Protein AF-A0A2N8TBV1-F1 (afdb_monomer_lite)

Radius of gyration: 19.54 Å; chains: 1; bounding box: 56×40×43 Å

pLDDT: mean 74.12, std 18.92, range [35.22, 97.69]

Secondary structure (DSSP, 8-state):
-------TTS--HHHHHHHHHHHHHHH-TT-HHHHHHHHHHHHHHHHS-TTHHHHHHHHHHHHHHHSS--TTSPPSEEEEEE-TTS--EEEEEE-TTS-HHHHHHTTHHHHHHTT--HHHHHHHHHHHHTT--EE-TTS-EEEEEEPPP---

Organism: NCBI:txid2070367

Sequence (152 aa):
MNFAENDPTTPDRADRVRLAWELYRGAYPNSAISDMIADLMHLADVDEHTGGGAHAARRAVVDYMDEGPDWSKAPVYVAQMRRKGGEWITVGEGDDTVELRDVANLLWPQLQRHGFRTGEIALHIDDIVRGDVLTAENGTEFRAFAVAARRG

Foldseek 3Di:
DDDDDDDVPDPPPVVVVVVVVVVVCVVDVPDPVVVVLVVVLVVLCVPVHHCRSVVVVVVVVVVCVVVPDPPVADFFKWKWKDAAPDDTDTQDTHHPVDDLLVRLCSCVVVCVVLPHDPVCVSVVSVCQSVVDFDAGPNGMTIHMDGDPDPPD

Structure (mmCIF, N/CA/C/O backbone):
data_AF-A0A2N8TBV1-F1
#
_entry.id   AF-A0A2N8TBV1-F1
#
loop_
_atom_site.group_PDB
_atom_site.id
_atom_site.type_symbol
_atom_site.label_atom_id
_atom_site.label_alt_id
_atom_site.label_comp_id
_atom_site.label_asym_id
_atom_site.label_entity_id
_atom_site.label_seq_id
_atom_site.pdbx_PDB_ins_code
_atom_site.Cartn_x
_atom_site.Cartn_y
_atom_site.Cartn_z
_atom_site.occupancy
_atom_site.B_iso_or_equiv
_atom_site.auth_seq_id
_atom_site.auth_comp_id
_atom_site.auth_asym_id
_atom_site.auth_atom_id
_atom_site.pdbx_PDB_model_num
ATOM 1 N N . MET A 1 1 ? -29.471 -4.670 -25.612 1.00 36.94 1 MET A N 1
ATOM 2 C CA . MET A 1 1 ? -28.364 -5.092 -24.733 1.00 36.94 1 MET A CA 1
ATOM 3 C C . MET A 1 1 ? -27.093 -4.481 -25.300 1.00 36.94 1 MET A C 1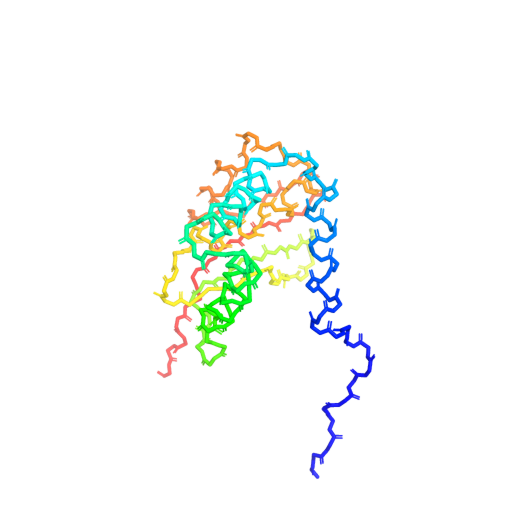
ATOM 5 O O . MET A 1 1 ? -26.924 -4.565 -26.507 1.00 36.94 1 MET A O 1
ATOM 9 N N . ASN A 1 2 ? -26.292 -3.861 -24.429 1.00 40.03 2 ASN A N 1
ATOM 10 C CA . ASN A 1 2 ? -24.944 -3.302 -24.624 1.00 40.03 2 ASN A CA 1
ATOM 11 C C . ASN A 1 2 ? -24.765 -2.087 -25.543 1.00 40.03 2 ASN A C 1
ATOM 13 O O . ASN A 1 2 ? -24.780 -2.234 -26.753 1.00 40.03 2 ASN A O 1
ATOM 17 N N . PHE A 1 3 ? -24.523 -0.926 -24.921 1.00 36.09 3 PHE A N 1
ATOM 18 C CA . PHE A 1 3 ? -23.351 -0.052 -25.110 1.00 36.09 3 PHE A CA 1
ATOM 19 C C . PHE A 1 3 ? -23.323 0.916 -23.915 1.00 36.09 3 PHE A C 1
ATOM 21 O O . PHE A 1 3 ? -24.042 1.910 -23.900 1.00 36.09 3 PHE A O 1
ATOM 28 N N . ALA A 1 4 ? -22.552 0.592 -22.881 1.00 35.22 4 ALA A N 1
ATOM 29 C CA . ALA A 1 4 ? -22.280 1.499 -21.768 1.00 35.22 4 ALA A CA 1
ATOM 30 C C . ALA A 1 4 ? -20.847 1.252 -21.288 1.00 35.22 4 ALA A C 1
ATOM 32 O O . ALA A 1 4 ? -20.631 0.663 -20.241 1.00 35.22 4 ALA A O 1
ATOM 33 N N . GLU A 1 5 ? -19.871 1.640 -22.109 1.00 37.88 5 GLU A N 1
ATOM 34 C CA . GLU A 1 5 ? -18.443 1.550 -21.764 1.00 37.88 5 GLU A CA 1
ATOM 35 C C . GLU A 1 5 ? -17.659 2.790 -22.223 1.00 37.88 5 GLU A C 1
ATOM 37 O O . GLU A 1 5 ? -16.483 2.724 -22.545 1.00 37.88 5 GLU A O 1
ATOM 42 N N . ASN A 1 6 ? -18.311 3.952 -22.258 1.00 42.44 6 ASN A N 1
ATOM 43 C CA . ASN A 1 6 ? -17.622 5.232 -22.415 1.00 42.44 6 ASN A CA 1
ATOM 44 C C . ASN A 1 6 ? -18.220 6.231 -21.429 1.00 42.44 6 ASN A C 1
ATOM 46 O O . ASN A 1 6 ? -19.051 7.059 -21.796 1.00 42.44 6 ASN A O 1
ATOM 50 N N . ASP A 1 7 ? -17.825 6.105 -20.163 1.00 39.09 7 ASP A N 1
ATOM 51 C CA . ASP A 1 7 ? -17.982 7.173 -19.182 1.00 39.09 7 ASP A CA 1
ATOM 52 C C . ASP A 1 7 ? -16.759 8.113 -19.290 1.00 39.09 7 ASP A C 1
ATOM 54 O O . ASP A 1 7 ? -15.650 7.724 -18.908 1.00 39.09 7 ASP A O 1
ATOM 58 N N . PRO A 1 8 ? -16.921 9.339 -19.824 1.00 38.41 8 PRO A N 1
ATOM 59 C CA . PRO A 1 8 ? -15.834 10.293 -20.045 1.00 38.41 8 PRO A CA 1
ATOM 60 C C . PRO A 1 8 ? -15.308 10.944 -18.754 1.00 38.41 8 PRO A C 1
ATOM 62 O O . PRO A 1 8 ? -14.465 11.836 -18.822 1.00 38.41 8 PRO A O 1
ATOM 65 N N . THR A 1 9 ? -15.792 10.539 -17.576 1.00 44.72 9 THR A N 1
ATOM 66 C CA . THR A 1 9 ? -15.328 11.077 -16.286 1.00 44.72 9 THR A CA 1
ATOM 67 C C . THR A 1 9 ? -14.138 10.323 -15.693 1.00 44.72 9 THR A C 1
ATOM 69 O O . THR A 1 9 ? -13.587 10.742 -14.675 1.00 44.72 9 THR A O 1
ATOM 72 N N . THR A 1 10 ? -13.698 9.241 -16.337 1.00 45.34 10 THR A N 1
ATOM 73 C CA . THR A 1 10 ? -12.552 8.450 -15.890 1.00 45.34 10 THR A CA 1
ATOM 74 C C . THR A 1 10 ? -11.270 9.059 -16.474 1.00 45.34 10 THR A C 1
ATOM 76 O O . THR A 1 10 ? -11.086 8.966 -17.686 1.00 45.34 10 THR A O 1
ATOM 79 N N . PRO A 1 11 ? -10.373 9.682 -15.677 1.00 47.00 11 PRO A N 1
ATOM 80 C CA . PRO A 1 11 ? -9.151 10.288 -16.215 1.00 47.00 11 PRO A CA 1
ATOM 81 C C . PRO A 1 11 ? -8.340 9.226 -16.951 1.00 47.00 11 PRO A C 1
ATOM 83 O O . PRO A 1 11 ? -8.248 8.107 -16.436 1.00 47.00 11 PRO A O 1
ATOM 86 N N . ASP A 1 12 ? -7.769 9.539 -18.116 1.00 57.94 12 ASP A N 1
ATOM 87 C CA . ASP A 1 12 ? -7.009 8.563 -18.898 1.00 57.94 12 ASP A CA 1
ATOM 88 C C . ASP A 1 12 ? -5.925 7.915 -18.015 1.00 57.94 12 ASP A C 1
ATOM 90 O O . ASP A 1 12 ? -5.379 8.528 -17.089 1.00 57.94 12 ASP A O 1
ATOM 94 N N . ARG A 1 13 ? -5.634 6.632 -18.240 1.00 46.47 13 ARG A N 1
ATOM 95 C CA . ARG A 1 13 ? -4.683 5.856 -17.428 1.00 46.47 13 ARG A CA 1
ATOM 96 C C . ARG A 1 13 ? -3.318 6.553 -17.381 1.00 46.47 13 ARG A C 1
ATOM 98 O O . ARG A 1 13 ? -2.667 6.539 -16.338 1.00 46.47 13 ARG A O 1
ATOM 105 N N . ALA A 1 14 ? -2.943 7.220 -18.472 1.00 38.78 14 ALA A N 1
ATOM 106 C CA . ALA A 1 14 ? -1.753 8.057 -18.567 1.00 38.78 14 ALA A CA 1
ATOM 107 C C . ALA A 1 14 ? -1.792 9.273 -17.622 1.00 38.78 14 ALA A C 1
ATOM 109 O O . ALA A 1 14 ? -0.794 9.560 -16.962 1.00 38.78 14 ALA A O 1
ATOM 110 N N . ASP A 1 15 ? -2.940 9.938 -17.482 1.00 44.66 15 ASP A N 1
ATOM 111 C CA . ASP A 1 15 ? -3.100 11.114 -16.619 1.00 44.66 15 ASP A CA 1
ATOM 112 C C . ASP A 1 15 ? -3.037 10.744 -15.135 1.00 44.66 15 ASP A C 1
ATOM 114 O O . ASP A 1 15 ? -2.446 11.466 -14.331 1.00 44.66 15 ASP A O 1
ATOM 118 N N . ARG A 1 16 ? -3.568 9.572 -14.763 1.00 50.66 16 ARG A N 1
ATOM 119 C CA . ARG A 1 16 ? -3.467 9.060 -13.385 1.00 50.66 16 ARG A CA 1
ATOM 120 C C . ARG A 1 16 ? -2.036 8.689 -13.008 1.00 50.66 16 ARG A C 1
ATOM 122 O O . ARG A 1 16 ? -1.598 9.004 -11.904 1.00 50.66 16 ARG A O 1
ATOM 129 N N . VAL A 1 17 ? -1.303 8.054 -13.923 1.00 47.38 17 VAL A N 1
ATOM 130 C CA . VAL A 1 17 ? 0.114 7.707 -13.722 1.00 47.38 17 VAL A CA 1
ATOM 131 C C . VAL A 1 17 ? 0.969 8.969 -13.657 1.00 47.38 17 VAL A C 1
ATOM 133 O O . VAL A 1 17 ? 1.827 9.084 -12.784 1.00 47.38 17 VAL A O 1
ATOM 136 N N . ARG A 1 18 ? 0.692 9.958 -14.513 1.00 46.19 18 ARG A N 1
ATOM 137 C CA . ARG A 1 18 ? 1.374 11.254 -14.487 1.00 46.19 18 ARG A CA 1
ATOM 138 C C . ARG A 1 18 ? 1.135 11.996 -13.175 1.00 46.19 18 ARG A C 1
ATOM 140 O O . ARG A 1 18 ? 2.092 12.473 -12.577 1.00 46.19 18 ARG A O 1
ATOM 147 N N . LEU A 1 19 ? -0.106 12.026 -12.687 1.00 52.19 19 LEU A N 1
ATOM 148 C CA . LEU A 1 19 ? -0.449 12.632 -11.401 1.00 52.19 19 LEU A CA 1
ATOM 149 C C . LEU A 1 19 ? 0.234 11.910 -10.229 1.00 52.19 19 LEU A C 1
ATOM 151 O O . LEU A 1 19 ? 0.772 12.563 -9.340 1.00 52.19 19 LEU A O 1
ATOM 155 N N . ALA A 1 20 ? 0.259 10.574 -10.231 1.00 51.44 20 ALA A N 1
ATOM 156 C CA . ALA A 1 20 ? 0.951 9.789 -9.208 1.00 51.44 20 ALA A CA 1
ATOM 157 C C . ALA A 1 20 ? 2.469 10.044 -9.212 1.00 51.44 20 ALA A C 1
ATOM 159 O O . ALA A 1 20 ? 3.069 10.215 -8.152 1.00 51.44 20 ALA A O 1
ATOM 160 N N . TRP A 1 21 ? 3.075 10.141 -10.397 1.00 50.94 21 TRP A N 1
ATOM 161 C CA . TRP A 1 21 ? 4.490 10.469 -10.570 1.00 50.94 21 TRP A CA 1
ATOM 162 C C . TRP A 1 21 ? 4.823 11.902 -10.132 1.00 50.94 21 TRP A C 1
ATOM 164 O O . TRP A 1 21 ? 5.818 12.132 -9.443 1.00 50.94 21 TRP A O 1
ATOM 174 N N . GLU A 1 22 ? 3.975 12.875 -10.472 1.00 55.84 22 GLU A N 1
ATOM 175 C CA . GLU A 1 22 ? 4.132 14.268 -10.045 1.00 55.84 22 GLU A CA 1
ATOM 176 C C . GLU A 1 22 ? 3.959 14.429 -8.525 1.00 55.84 22 GLU A C 1
ATOM 178 O O . GLU A 1 22 ? 4.703 15.181 -7.891 1.00 55.84 22 GLU A O 1
ATOM 183 N N . LEU A 1 23 ? 3.055 13.657 -7.916 1.00 54.03 23 LEU A N 1
ATOM 184 C CA . LEU A 1 23 ? 2.910 13.577 -6.463 1.00 54.03 23 LEU A CA 1
ATOM 185 C C . LEU A 1 23 ? 4.130 12.922 -5.802 1.00 54.03 23 LEU A C 1
ATOM 187 O O . LEU A 1 23 ? 4.601 13.422 -4.783 1.00 54.03 23 LEU A O 1
ATOM 191 N N . TYR A 1 24 ? 4.677 11.853 -6.387 1.00 49.31 24 TYR A N 1
ATOM 192 C CA . TYR A 1 24 ? 5.860 11.166 -5.863 1.00 49.31 24 TYR A CA 1
ATOM 193 C C . TYR A 1 24 ? 7.113 12.055 -5.921 1.00 49.31 24 TYR A C 1
ATOM 195 O O . TYR A 1 24 ? 7.788 12.229 -4.905 1.00 49.31 24 TYR A O 1
ATOM 203 N N . ARG A 1 25 ? 7.388 12.709 -7.062 1.00 49.88 25 ARG A N 1
ATOM 204 C CA . ARG A 1 25 ? 8.524 13.649 -7.177 1.00 49.88 25 ARG A CA 1
ATOM 205 C C . ARG A 1 25 ? 8.364 14.877 -6.280 1.00 49.88 25 ARG A C 1
ATOM 207 O O . ARG A 1 25 ? 9.357 15.429 -5.822 1.00 49.88 25 ARG A O 1
ATOM 214 N N . GLY A 1 26 ? 7.127 15.340 -6.078 1.00 55.88 26 GLY A N 1
ATOM 215 C CA . GLY A 1 26 ? 6.828 16.509 -5.252 1.00 55.88 26 GLY A CA 1
ATOM 216 C C . GLY A 1 26 ? 6.946 16.213 -3.759 1.00 55.88 26 GLY A C 1
ATOM 217 O O . GLY A 1 26 ? 7.399 17.066 -3.001 1.00 55.88 26 GLY A O 1
ATOM 218 N N . ALA A 1 27 ? 6.578 14.999 -3.344 1.00 52.88 27 ALA A N 1
ATOM 219 C CA . ALA A 1 27 ? 6.701 14.535 -1.966 1.00 52.88 27 ALA A CA 1
ATOM 220 C C . ALA A 1 27 ? 8.144 14.163 -1.586 1.00 52.88 27 ALA A C 1
ATOM 222 O O . ALA A 1 27 ? 8.507 14.283 -0.417 1.00 52.88 27 ALA A O 1
ATOM 223 N N . TYR A 1 28 ? 8.967 13.750 -2.558 1.00 53.28 28 TYR A N 1
ATOM 224 C CA . TYR A 1 28 ? 10.352 13.340 -2.323 1.00 53.28 28 TYR A CA 1
ATOM 225 C C . TYR A 1 28 ? 11.338 13.942 -3.343 1.00 53.28 28 TYR A C 1
ATOM 227 O O . TYR A 1 28 ? 11.934 13.207 -4.140 1.00 53.28 28 TYR A O 1
ATOM 235 N N . PRO A 1 29 ? 11.541 15.272 -3.337 1.00 48.22 29 PRO A N 1
ATOM 236 C CA . PRO A 1 29 ? 12.624 15.881 -4.098 1.00 48.22 29 PRO A CA 1
ATOM 237 C C . PRO A 1 29 ? 13.964 15.346 -3.563 1.00 48.22 29 PRO A C 1
ATOM 239 O O . PRO A 1 29 ? 14.231 15.455 -2.367 1.00 48.22 29 PRO A O 1
ATOM 242 N N . ASN A 1 30 ? 14.786 14.756 -4.437 1.00 55.75 30 ASN A N 1
ATOM 243 C CA . ASN A 1 30 ? 16.044 14.060 -4.103 1.00 55.75 30 ASN A CA 1
ATOM 244 C C . ASN A 1 30 ? 15.846 12.764 -3.292 1.00 55.75 30 ASN A C 1
ATOM 246 O O . ASN A 1 30 ? 16.534 12.517 -2.300 1.00 55.75 30 ASN A O 1
ATOM 250 N N . SER A 1 31 ? 14.865 11.937 -3.666 1.00 61.16 31 SER A N 1
ATOM 251 C CA . SER A 1 31 ? 14.785 10.587 -3.105 1.00 61.16 31 SER A CA 1
ATOM 252 C C . SER A 1 31 ? 15.935 9.730 -3.631 1.00 61.16 31 SER A C 1
ATOM 254 O O . SER A 1 31 ? 16.226 9.745 -4.825 1.00 61.16 31 SER A O 1
ATOM 256 N N . ALA A 1 32 ? 16.528 8.913 -2.758 1.00 60.56 32 ALA A N 1
ATOM 257 C CA . ALA A 1 32 ? 17.565 7.949 -3.137 1.00 60.56 32 ALA A CA 1
ATOM 258 C C . ALA A 1 32 ? 17.128 7.024 -4.292 1.00 60.56 32 ALA A C 1
ATOM 260 O O . ALA A 1 32 ? 17.959 6.526 -5.038 1.00 60.56 32 ALA A O 1
ATOM 261 N N . ILE A 1 33 ? 15.817 6.821 -4.464 1.00 66.00 33 ILE A N 1
ATOM 262 C CA . ILE A 1 33 ? 15.239 6.061 -5.576 1.00 66.00 33 ILE A CA 1
ATOM 263 C C . ILE A 1 33 ? 15.318 6.852 -6.887 1.00 66.00 33 ILE A C 1
ATOM 265 O O . ILE A 1 33 ? 15.670 6.282 -7.913 1.00 66.00 33 ILE A O 1
ATOM 269 N N . SER A 1 34 ? 15.025 8.155 -6.870 1.00 62.25 34 SER A N 1
ATOM 270 C CA . SER A 1 34 ? 15.170 9.010 -8.054 1.00 62.25 34 SER A CA 1
ATOM 271 C C . SER A 1 34 ? 16.629 9.110 -8.500 1.00 62.25 34 SER A C 1
ATOM 273 O O . SER A 1 34 ? 16.892 9.049 -9.699 1.00 62.25 34 SER A O 1
ATOM 275 N N . ASP A 1 35 ? 17.557 9.232 -7.550 1.00 71.31 35 ASP A N 1
ATOM 276 C CA . ASP A 1 35 ? 18.994 9.281 -7.840 1.00 71.31 35 ASP A CA 1
ATOM 277 C C . ASP A 1 35 ? 19.482 7.930 -8.382 1.00 71.31 35 ASP A C 1
ATOM 279 O O . ASP A 1 35 ? 20.132 7.882 -9.419 1.00 71.31 35 ASP A O 1
ATOM 283 N N . MET A 1 36 ? 19.053 6.818 -7.777 1.00 69.44 36 MET A N 1
ATOM 284 C CA . MET A 1 36 ? 19.363 5.470 -8.264 1.00 69.44 36 MET A CA 1
ATOM 285 C C . MET A 1 36 ? 18.824 5.213 -9.680 1.00 69.44 36 MET A C 1
ATOM 287 O O . MET A 1 36 ? 19.522 4.623 -10.500 1.00 69.44 36 MET A O 1
ATOM 291 N N . ILE A 1 37 ? 17.604 5.659 -10.002 1.00 76.00 37 ILE A N 1
ATOM 292 C CA . ILE A 1 37 ? 17.052 5.540 -11.362 1.00 76.00 37 ILE A CA 1
ATOM 293 C C . ILE A 1 37 ? 17.893 6.356 -12.353 1.00 76.00 37 ILE A C 1
ATOM 295 O O . ILE A 1 37 ? 18.203 5.863 -13.437 1.00 76.00 37 ILE A O 1
ATOM 299 N N . ALA A 1 38 ? 18.284 7.579 -11.986 1.00 74.81 38 ALA A N 1
ATOM 300 C CA . ALA A 1 38 ? 19.127 8.422 -12.829 1.00 74.81 38 ALA A CA 1
ATOM 301 C C . ALA A 1 38 ? 20.520 7.805 -13.055 1.00 74.81 38 ALA A C 1
ATOM 303 O O . ALA A 1 38 ? 20.980 7.761 -14.197 1.00 74.81 38 ALA A O 1
ATOM 304 N N . ASP A 1 39 ? 21.146 7.266 -12.006 1.00 73.06 39 ASP A N 1
ATOM 305 C CA . ASP A 1 39 ? 22.447 6.594 -12.078 1.00 73.06 39 ASP A CA 1
ATOM 306 C C . ASP A 1 39 ? 22.395 5.348 -12.970 1.00 73.06 39 ASP A C 1
ATOM 308 O O . ASP A 1 39 ? 23.269 5.153 -13.814 1.00 73.06 39 ASP A O 1
ATOM 312 N N . LEU A 1 40 ? 21.346 4.528 -12.850 1.00 72.75 40 LEU A N 1
ATOM 313 C CA . LEU A 1 40 ? 21.162 3.339 -13.689 1.00 72.75 40 LEU A CA 1
ATOM 314 C C . LEU A 1 40 ? 20.929 3.698 -15.162 1.00 72.75 40 LEU A C 1
ATOM 316 O O . LEU A 1 40 ? 21.465 3.036 -16.050 1.00 72.75 40 LEU A O 1
ATOM 320 N N . MET A 1 41 ? 20.168 4.760 -15.442 1.00 74.62 41 MET A N 1
ATOM 321 C CA . MET A 1 41 ? 19.990 5.250 -16.813 1.00 74.62 41 MET A CA 1
ATOM 322 C C . MET A 1 41 ? 21.297 5.794 -17.397 1.00 74.62 41 MET A C 1
ATOM 324 O O . MET A 1 41 ? 21.589 5.547 -18.566 1.00 74.62 41 MET A O 1
ATOM 328 N N . HIS A 1 42 ? 22.090 6.504 -16.592 1.00 69.94 42 HIS A N 1
ATOM 329 C CA . HIS A 1 42 ? 23.396 7.000 -17.012 1.00 69.94 42 HIS A CA 1
ATOM 330 C C . HIS A 1 42 ? 24.372 5.853 -17.293 1.00 69.94 42 HIS A C 1
ATOM 332 O O . HIS A 1 42 ? 25.052 5.869 -18.317 1.00 69.94 42 HIS A O 1
ATOM 338 N N . LEU A 1 43 ? 24.399 4.834 -16.430 1.00 69.75 43 LEU A N 1
ATOM 339 C CA . LEU A 1 43 ? 25.211 3.637 -16.628 1.00 69.75 43 LEU A CA 1
ATOM 340 C C . LEU A 1 43 ? 24.837 2.920 -17.930 1.00 69.75 43 LEU A C 1
ATOM 342 O O . LEU A 1 43 ? 25.719 2.570 -18.706 1.00 69.75 43 LEU A O 1
ATOM 346 N N . ALA A 1 44 ? 23.541 2.786 -18.220 1.00 66.50 44 ALA A N 1
ATOM 347 C CA . ALA A 1 44 ? 23.071 2.203 -19.473 1.00 66.50 44 ALA A CA 1
ATOM 348 C C . ALA A 1 44 ? 23.518 3.009 -20.709 1.00 66.50 44 ALA A C 1
ATOM 350 O O . ALA A 1 44 ? 23.846 2.421 -21.733 1.00 66.50 44 ALA A O 1
ATOM 351 N N . ASP A 1 45 ? 23.587 4.342 -20.632 1.00 67.50 45 ASP A N 1
ATOM 352 C CA . ASP A 1 45 ? 24.118 5.167 -21.729 1.00 67.50 45 ASP A CA 1
ATOM 353 C C . ASP A 1 45 ? 25.639 5.019 -21.928 1.00 67.50 45 ASP A C 1
ATOM 355 O O . ASP A 1 45 ? 26.136 5.215 -23.043 1.00 67.50 45 ASP A O 1
ATOM 359 N N . VAL A 1 46 ? 26.384 4.694 -20.867 1.00 70.19 46 VAL A N 1
ATOM 360 C CA . VAL A 1 46 ? 27.838 4.471 -20.917 1.00 70.19 46 VAL A CA 1
ATOM 361 C C . VAL A 1 46 ? 28.164 3.060 -21.418 1.00 70.19 46 VAL A C 1
ATOM 363 O O . VAL A 1 46 ? 29.013 2.921 -22.299 1.00 70.19 46 VAL A O 1
ATOM 366 N N . ASP A 1 47 ? 27.474 2.039 -20.905 1.00 67.94 47 ASP A N 1
ATOM 367 C CA . ASP A 1 47 ? 27.758 0.625 -21.187 1.00 67.94 47 ASP A CA 1
ATOM 368 C C . ASP A 1 47 ? 27.076 0.113 -22.470 1.00 67.94 47 ASP A C 1
ATOM 370 O O . ASP A 1 47 ? 27.669 -0.676 -23.207 1.00 67.94 47 ASP A O 1
ATOM 374 N N . GLU A 1 48 ? 25.857 0.573 -22.785 1.00 52.19 48 GLU A N 1
ATOM 375 C CA . GLU A 1 48 ? 25.091 0.133 -23.967 1.00 52.19 48 GLU A CA 1
ATOM 376 C C . GLU A 1 48 ? 25.094 1.140 -25.129 1.00 52.19 48 GLU A C 1
ATOM 378 O O . GLU A 1 48 ? 24.410 0.921 -26.133 1.00 52.19 48 GLU A O 1
ATOM 383 N N . HIS A 1 49 ? 25.950 2.166 -25.064 1.00 62.16 49 HIS A N 1
ATOM 384 C CA . HIS A 1 49 ? 26.033 3.319 -25.975 1.00 62.16 49 HIS A CA 1
ATOM 385 C C . HIS A 1 49 ? 24.932 4.373 -25.756 1.00 62.16 49 HIS A C 1
ATOM 387 O O . HIS A 1 49 ? 23.886 4.136 -25.154 1.00 62.16 49 HIS A O 1
ATOM 393 N N . THR A 1 50 ? 25.164 5.571 -26.306 1.00 70.81 50 THR A N 1
ATOM 394 C CA . THR A 1 50 ? 24.256 6.722 -26.205 1.00 70.81 50 THR A CA 1
ATOM 395 C C . THR A 1 50 ? 22.827 6.363 -26.628 1.00 70.81 50 THR A C 1
ATOM 397 O O . THR A 1 50 ? 22.578 6.057 -27.795 1.00 70.81 50 THR A O 1
ATOM 400 N N . GLY A 1 51 ? 21.879 6.453 -25.691 1.00 74.56 51 GLY A N 1
ATOM 401 C CA . GLY A 1 51 ? 20.474 6.088 -25.884 1.00 74.56 51 GLY A CA 1
ATOM 402 C C . GLY A 1 51 ? 20.039 4.831 -25.120 1.00 74.56 51 GLY A C 1
ATOM 403 O O . GLY A 1 51 ? 18.832 4.562 -25.070 1.00 74.56 51 GLY A O 1
ATOM 404 N N . GLY A 1 52 ? 20.974 4.096 -24.508 1.00 75.69 52 GLY A N 1
ATOM 405 C CA . GLY A 1 52 ? 20.715 2.948 -23.638 1.00 75.69 52 GLY A CA 1
ATOM 406 C C . GLY A 1 52 ? 19.799 3.284 -22.461 1.00 75.69 52 GLY A C 1
ATOM 407 O O . GLY A 1 52 ? 18.826 2.571 -22.219 1.00 75.69 52 GLY A O 1
ATOM 408 N N . GLY A 1 53 ? 19.978 4.439 -21.812 1.00 73.19 53 GLY A N 1
ATOM 409 C CA . GLY A 1 53 ? 19.111 4.876 -20.712 1.00 73.19 53 GLY A CA 1
ATOM 410 C C . GLY A 1 53 ? 17.650 5.051 -21.142 1.00 73.19 53 GLY A C 1
ATOM 411 O O . GLY A 1 53 ? 16.721 4.587 -20.477 1.00 73.19 53 GLY A O 1
ATOM 412 N N . ALA A 1 54 ? 17.421 5.649 -22.315 1.00 78.25 54 ALA A N 1
ATOM 413 C CA . ALA A 1 54 ? 16.080 5.803 -22.882 1.00 78.25 54 ALA A CA 1
ATOM 414 C C . ALA A 1 54 ? 15.473 4.466 -23.352 1.00 78.25 54 ALA A C 1
ATOM 416 O O . ALA A 1 54 ? 14.249 4.303 -23.375 1.00 78.25 54 ALA A O 1
ATOM 417 N N . HIS A 1 55 ? 16.301 3.510 -23.777 1.00 72.31 55 HIS A N 1
ATOM 418 C CA . HIS A 1 55 ? 15.859 2.153 -24.088 1.00 72.31 55 HIS A CA 1
ATOM 419 C C . HIS A 1 55 ? 15.439 1.397 -22.818 1.00 72.31 55 HIS A C 1
ATOM 421 O O . HIS A 1 55 ? 14.310 0.905 -22.763 1.00 72.31 55 HIS A O 1
ATOM 427 N N . ALA A 1 56 ? 16.283 1.400 -21.784 1.00 73.62 56 ALA A N 1
ATOM 428 C CA . ALA A 1 56 ? 16.030 0.762 -20.496 1.00 73.62 56 ALA A CA 1
ATOM 429 C C . ALA A 1 56 ? 14.755 1.294 -19.826 1.00 73.62 56 ALA A C 1
ATOM 431 O O . ALA A 1 56 ? 13.911 0.509 -19.402 1.00 73.62 56 ALA A O 1
ATOM 432 N N . ALA A 1 57 ? 14.539 2.614 -19.828 1.00 75.56 57 ALA A N 1
ATOM 433 C CA . ALA A 1 57 ? 13.318 3.206 -19.280 1.00 75.56 57 ALA A CA 1
ATOM 434 C C . ALA A 1 57 ? 12.046 2.728 -20.006 1.00 75.56 57 ALA A C 1
ATOM 436 O O . ALA A 1 57 ? 11.031 2.449 -19.371 1.00 75.56 57 ALA A O 1
ATOM 437 N N . ARG A 1 58 ? 12.086 2.594 -21.340 1.00 77.94 58 ARG A N 1
ATOM 438 C CA . ARG A 1 58 ? 10.945 2.071 -22.113 1.00 77.94 58 ARG A CA 1
ATOM 439 C C . ARG A 1 58 ? 10.694 0.593 -21.836 1.00 77.94 58 ARG A C 1
ATOM 441 O O . ARG A 1 58 ? 9.537 0.200 -21.737 1.00 77.94 58 ARG A O 1
ATOM 448 N N . ARG A 1 59 ? 11.755 -0.208 -21.706 1.00 76.06 59 ARG A N 1
ATOM 449 C CA . ARG A 1 59 ? 11.663 -1.627 -21.342 1.00 76.06 59 ARG A CA 1
ATOM 450 C C . ARG A 1 59 ? 11.085 -1.814 -19.943 1.00 76.06 59 ARG A C 1
ATOM 452 O O . ARG A 1 59 ? 10.116 -2.543 -19.819 1.00 76.06 59 ARG A O 1
ATOM 459 N N . ALA A 1 60 ? 11.561 -1.061 -18.955 1.00 71.50 60 ALA A N 1
ATOM 460 C CA . ALA A 1 60 ? 11.040 -1.107 -17.590 1.00 71.50 60 ALA A CA 1
ATOM 461 C C . ALA A 1 60 ? 9.534 -0.798 -17.512 1.00 71.50 60 ALA A C 1
ATOM 463 O O . ALA A 1 60 ? 8.820 -1.412 -16.729 1.00 71.50 60 ALA A O 1
ATOM 464 N N . VAL A 1 61 ? 9.023 0.120 -18.343 1.00 70.50 61 VAL A N 1
ATOM 465 C CA . VAL A 1 61 ? 7.574 0.382 -18.434 1.00 70.50 61 VAL A CA 1
ATOM 466 C C . VAL A 1 61 ? 6.815 -0.817 -19.004 1.00 70.50 61 VAL A C 1
ATOM 468 O O . VAL A 1 61 ? 5.725 -1.115 -18.526 1.00 70.50 61 VAL A O 1
ATOM 471 N N . VAL A 1 62 ? 7.359 -1.487 -20.023 1.00 70.19 62 VAL A N 1
ATOM 472 C CA . VAL A 1 62 ? 6.750 -2.699 -20.594 1.00 70.19 62 VAL A CA 1
ATOM 473 C C . VAL A 1 62 ? 6.766 -3.829 -19.571 1.00 70.19 62 VAL A C 1
ATOM 475 O O . VAL A 1 62 ? 5.717 -4.399 -19.308 1.00 70.19 62 VAL A O 1
ATOM 478 N N . ASP A 1 63 ? 7.912 -4.077 -18.940 1.00 69.06 63 ASP A N 1
ATOM 479 C CA . ASP A 1 63 ? 8.076 -5.133 -17.941 1.00 69.06 63 ASP A CA 1
ATOM 480 C C . ASP A 1 63 ? 7.151 -4.886 -16.734 1.00 69.06 63 ASP A C 1
ATOM 482 O O . ASP A 1 63 ? 6.446 -5.791 -16.311 1.00 69.06 63 ASP A O 1
ATOM 486 N N . TYR A 1 64 ? 7.014 -3.639 -16.265 1.00 65.75 64 TYR A N 1
ATOM 487 C CA . TYR A 1 64 ? 6.040 -3.279 -15.224 1.00 65.75 64 TYR A CA 1
ATOM 488 C C . TYR A 1 64 ? 4.582 -3.538 -15.632 1.00 65.75 64 TYR A C 1
ATOM 490 O O . TYR A 1 64 ? 3.747 -3.890 -14.800 1.00 65.75 64 TYR A O 1
ATOM 498 N N . MET A 1 65 ? 4.241 -3.317 -16.904 1.00 58.47 65 MET A N 1
ATOM 499 C CA . MET A 1 65 ? 2.889 -3.571 -17.404 1.00 58.47 65 MET A CA 1
ATOM 500 C C . MET A 1 65 ? 2.619 -5.067 -17.594 1.00 58.47 65 MET A C 1
ATOM 502 O O . MET A 1 65 ? 1.486 -5.488 -17.365 1.00 58.47 65 MET A O 1
ATOM 506 N N . ASP A 1 66 ? 3.638 -5.844 -17.966 1.00 63.53 66 ASP A N 1
ATOM 507 C CA . ASP A 1 66 ? 3.586 -7.306 -18.083 1.00 63.53 66 ASP A CA 1
ATOM 508 C C . ASP A 1 66 ? 3.566 -7.992 -16.703 1.00 63.53 66 ASP A C 1
ATOM 510 O O . ASP A 1 66 ? 2.907 -9.015 -16.534 1.00 63.53 66 ASP A O 1
ATOM 514 N N . GLU A 1 67 ? 4.216 -7.401 -15.697 1.00 57.75 67 GLU A N 1
ATOM 515 C CA . GLU A 1 67 ? 4.149 -7.786 -14.276 1.00 57.75 67 GLU A CA 1
ATOM 516 C C . GLU A 1 67 ? 2.914 -7.214 -13.554 1.00 57.75 67 GLU A C 1
ATOM 518 O O . GLU A 1 67 ? 2.726 -7.418 -12.352 1.00 57.75 67 GLU A O 1
ATOM 523 N N . GLY A 1 68 ? 2.059 -6.478 -14.271 1.00 52.38 68 GLY A N 1
ATOM 524 C CA . GLY A 1 68 ? 0.824 -5.941 -13.721 1.00 52.38 68 GLY A CA 1
ATOM 525 C C . GLY A 1 68 ? -0.089 -7.064 -13.207 1.00 52.38 68 GLY A C 1
ATOM 526 O O . GLY A 1 68 ? -0.115 -8.150 -13.786 1.00 52.38 68 GLY A O 1
ATOM 527 N N . PRO A 1 69 ? -0.870 -6.824 -12.139 1.00 48.09 69 PRO A N 1
ATOM 528 C CA . PRO A 1 69 ? -1.726 -7.854 -11.563 1.00 48.09 69 PRO A CA 1
ATOM 529 C C . PRO A 1 69 ? -2.688 -8.425 -12.611 1.00 48.09 69 PRO A C 1
ATOM 531 O O . PRO A 1 69 ? -3.336 -7.681 -13.355 1.00 48.09 69 PRO A O 1
ATOM 534 N N . ASP A 1 70 ? -2.795 -9.754 -12.650 1.00 56.56 70 ASP A N 1
ATOM 535 C CA . ASP A 1 70 ? -3.818 -10.446 -13.427 1.00 56.56 70 ASP A CA 1
ATOM 536 C C . ASP A 1 70 ? -5.182 -10.229 -12.760 1.00 56.56 70 ASP A C 1
ATOM 538 O O . ASP A 1 70 ? -5.565 -10.912 -11.809 1.00 56.56 70 ASP A O 1
ATOM 542 N N . TRP A 1 71 ? -5.931 -9.260 -13.284 1.00 52.84 71 TRP A N 1
ATOM 543 C CA . TRP A 1 71 ? -7.264 -8.888 -12.805 1.00 52.84 71 TRP A CA 1
ATOM 544 C C . TRP A 1 71 ? -8.319 -9.997 -12.961 1.00 52.84 71 TRP A C 1
ATOM 546 O O . TRP A 1 71 ? -9.459 -9.811 -12.534 1.00 52.84 71 TRP A O 1
ATOM 556 N N . SER A 1 72 ? -7.989 -11.137 -13.584 1.00 56.41 72 SER A N 1
ATOM 557 C CA . SER A 1 72 ? -8.889 -12.293 -13.656 1.00 56.41 72 S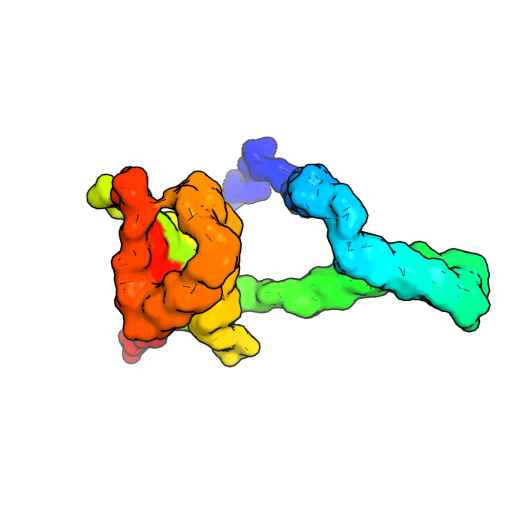ER A CA 1
ATOM 558 C C . SER A 1 72 ? -8.941 -13.099 -12.353 1.00 56.41 72 SER A C 1
ATOM 560 O O . SER A 1 72 ? -9.904 -13.839 -12.123 1.00 56.41 72 SER A O 1
ATOM 562 N N . LYS A 1 73 ? -7.944 -12.945 -11.475 1.00 64.50 73 LYS A N 1
ATOM 563 C CA . LYS A 1 73 ? -7.907 -13.632 -10.187 1.00 64.50 73 LYS A CA 1
ATOM 564 C C . LYS A 1 73 ? -8.759 -12.897 -9.159 1.00 64.50 73 LYS A C 1
ATOM 566 O O . LYS A 1 73 ? -8.637 -11.693 -8.957 1.00 64.50 73 LYS A O 1
ATOM 571 N N . ALA A 1 74 ? -9.620 -13.648 -8.475 1.00 74.31 74 ALA A N 1
ATOM 572 C CA . ALA A 1 74 ? -10.330 -13.120 -7.319 1.00 74.31 74 ALA A CA 1
ATOM 573 C C . ALA A 1 74 ? -9.318 -12.751 -6.216 1.00 74.31 74 ALA A C 1
ATOM 575 O O . ALA A 1 74 ? -8.379 -13.518 -5.984 1.00 74.31 74 ALA A O 1
ATOM 576 N N . PRO A 1 75 ? -9.509 -11.624 -5.514 1.00 82.25 75 PRO A N 1
ATOM 577 C CA . PRO A 1 75 ? -8.583 -11.204 -4.476 1.00 82.25 75 PRO A CA 1
ATOM 578 C C . PRO A 1 75 ? -8.597 -12.192 -3.308 1.00 82.25 75 PRO A C 1
ATOM 580 O O . PRO A 1 75 ? -9.657 -12.573 -2.802 1.00 82.25 75 PRO A O 1
ATOM 583 N N . VAL A 1 76 ? -7.405 -12.593 -2.875 1.00 88.62 76 VAL A N 1
ATOM 584 C CA . VAL A 1 76 ? -7.178 -13.434 -1.693 1.00 88.62 76 VAL A CA 1
ATOM 585 C C . VAL A 1 76 ? -7.028 -12.566 -0.451 1.00 88.62 76 VAL A C 1
ATOM 587 O O . VAL A 1 76 ? -7.471 -12.956 0.625 1.00 88.62 76 VAL A O 1
ATOM 590 N N . TYR A 1 77 ? -6.470 -11.366 -0.590 1.00 92.38 77 TYR A N 1
ATOM 591 C CA . TYR A 1 77 ? -6.250 -10.423 0.499 1.00 92.38 77 TYR A CA 1
ATOM 592 C C . TYR A 1 77 ? -6.824 -9.056 0.143 1.00 92.38 77 TYR A C 1
ATOM 594 O O . TYR A 1 77 ? -6.735 -8.610 -1.000 1.00 92.38 77 TYR A O 1
ATOM 602 N N . VAL A 1 78 ? -7.402 -8.371 1.129 1.00 93.38 78 VAL A N 1
ATOM 603 C CA . VAL A 1 78 ? -7.993 -7.040 0.944 1.00 93.38 78 VAL A CA 1
ATOM 604 C C . VAL A 1 78 ? -7.568 -6.129 2.087 1.00 93.38 78 VAL A C 1
ATOM 606 O O . VAL A 1 78 ? -7.700 -6.501 3.253 1.00 93.38 78 VAL A O 1
ATOM 609 N N . ALA A 1 79 ? -7.124 -4.917 1.755 1.00 93.38 79 ALA A N 1
ATOM 610 C CA . ALA A 1 79 ? -6.922 -3.811 2.684 1.00 93.38 79 ALA A CA 1
ATOM 611 C C . ALA A 1 79 ? -8.056 -2.792 2.545 1.00 93.38 79 ALA A C 1
ATOM 613 O O . ALA A 1 79 ? -8.415 -2.386 1.437 1.00 93.38 79 ALA A O 1
ATOM 614 N N . GLN A 1 80 ? -8.622 -2.354 3.668 1.00 96.00 80 GLN A N 1
ATOM 615 C CA . GLN A 1 80 ? -9.762 -1.444 3.690 1.00 96.00 80 GLN A CA 1
ATOM 616 C C . GLN A 1 80 ? -9.608 -0.342 4.729 1.00 96.00 80 GLN A C 1
ATOM 618 O O . GLN A 1 80 ? -8.933 -0.500 5.748 1.00 96.00 80 GLN A O 1
ATOM 623 N N . MET A 1 81 ? -10.326 0.752 4.495 1.00 95.75 81 MET A N 1
ATOM 624 C CA . MET A 1 81 ? -10.509 1.823 5.464 1.00 95.75 81 MET A CA 1
ATOM 625 C C . MET A 1 81 ? -11.968 2.268 5.535 1.00 95.75 81 MET A C 1
ATOM 627 O O . MET A 1 81 ? -12.712 2.134 4.565 1.00 95.75 81 MET A O 1
ATOM 631 N N . ARG A 1 82 ? -12.379 2.852 6.659 1.00 94.06 82 ARG A N 1
ATOM 632 C CA . ARG A 1 82 ? -13.658 3.565 6.764 1.00 94.06 82 ARG A CA 1
ATOM 633 C C . ARG A 1 82 ? -13.568 4.739 7.716 1.00 94.06 82 ARG A C 1
ATOM 635 O O . ARG A 1 82 ? -12.762 4.745 8.639 1.00 94.06 82 ARG A O 1
ATOM 642 N N . ARG A 1 83 ? -14.464 5.710 7.557 1.00 91.81 83 ARG A N 1
ATOM 643 C CA . ARG A 1 83 ? -14.763 6.653 8.645 1.00 91.81 83 ARG A CA 1
ATOM 644 C C . ARG A 1 83 ? -15.632 5.960 9.693 1.00 91.81 83 ARG A C 1
ATOM 646 O O . ARG A 1 83 ? -16.388 5.052 9.349 1.00 91.81 83 ARG A O 1
ATOM 653 N N . LYS A 1 84 ? -15.553 6.401 10.951 1.00 85.56 84 LYS A N 1
ATOM 654 C CA . LYS A 1 84 ? -16.337 5.855 12.068 1.00 85.56 84 LYS A CA 1
ATOM 655 C C . LYS A 1 84 ? -17.812 5.670 11.695 1.00 85.56 84 LYS A C 1
ATOM 657 O O . LYS A 1 84 ? -18.498 6.641 11.384 1.00 85.56 84 LYS A O 1
ATOM 662 N N . GLY A 1 85 ? -18.286 4.424 11.739 1.00 82.00 85 GLY A N 1
ATOM 663 C CA . GLY A 1 85 ? -19.677 4.064 11.428 1.00 82.00 85 GLY A CA 1
ATOM 664 C C . GLY A 1 85 ? -20.063 4.103 9.942 1.00 82.00 85 GLY A C 1
ATOM 665 O O . GLY A 1 85 ? -21.229 3.887 9.628 1.00 82.00 85 GLY A O 1
ATOM 666 N N . GLY A 1 86 ? -19.116 4.369 9.040 1.00 89.19 86 GLY A N 1
ATOM 667 C CA . GLY A 1 86 ? -19.319 4.348 7.593 1.00 89.19 86 GLY A CA 1
ATOM 668 C C . GLY A 1 86 ? -19.097 2.973 6.959 1.00 89.19 86 GLY A C 1
ATOM 669 O O . GLY A 1 86 ? -18.804 1.978 7.631 1.00 89.19 86 GLY A O 1
ATOM 670 N N . GLU A 1 87 ? -19.220 2.937 5.636 1.00 92.19 87 GLU A N 1
ATOM 671 C CA . GLU A 1 87 ? -18.915 1.763 4.821 1.00 92.19 87 GLU A CA 1
ATOM 672 C C . GLU A 1 87 ? -17.399 1.566 4.661 1.00 92.19 87 GLU A C 1
ATOM 674 O O . GLU A 1 87 ? -16.630 2.530 4.647 1.00 92.19 87 GLU A O 1
ATOM 679 N N . TRP A 1 88 ? -16.976 0.304 4.556 1.00 93.06 88 TRP A N 1
ATOM 680 C CA . TRP A 1 88 ? -15.594 -0.060 4.259 1.00 93.06 88 TRP A CA 1
ATOM 681 C C . TRP A 1 88 ? -15.276 0.157 2.784 1.00 93.06 88 TRP A C 1
ATOM 683 O O . TRP A 1 88 ? -15.942 -0.389 1.912 1.00 93.06 88 TRP A O 1
ATOM 693 N N . ILE A 1 89 ? -14.215 0.912 2.526 1.00 91.00 89 ILE A N 1
ATOM 694 C CA . ILE A 1 89 ? -13.697 1.204 1.194 1.00 91.00 89 ILE A CA 1
ATOM 695 C C . ILE A 1 89 ? -12.416 0.401 0.998 1.00 91.00 89 ILE A C 1
ATOM 697 O O . ILE A 1 89 ? -11.513 0.463 1.837 1.00 91.00 89 ILE A O 1
ATOM 701 N N . THR A 1 90 ? -12.329 -0.337 -0.105 1.00 92.00 90 THR A N 1
ATOM 702 C CA . THR A 1 90 ? -11.115 -1.065 -0.481 1.00 92.00 90 THR A CA 1
ATOM 703 C C . THR A 1 90 ? -10.024 -0.091 -0.919 1.00 92.00 90 THR A C 1
ATOM 705 O O . THR A 1 90 ? -10.228 0.736 -1.804 1.00 92.00 90 THR A O 1
ATOM 708 N N . VAL A 1 91 ? -8.867 -0.189 -0.266 1.00 86.12 91 VAL A N 1
ATOM 709 C CA . VAL A 1 91 ? -7.656 0.586 -0.572 1.00 86.12 91 VAL A CA 1
ATOM 710 C C . VAL A 1 91 ? -6.737 -0.200 -1.501 1.00 86.12 91 VAL A C 1
ATOM 712 O O . VAL A 1 91 ? -6.069 0.393 -2.344 1.00 86.12 91 VAL A O 1
ATOM 715 N N . GLY A 1 92 ? -6.721 -1.526 -1.364 1.00 86.25 92 GLY A N 1
ATOM 716 C CA . GLY A 1 92 ? -5.914 -2.405 -2.193 1.00 86.25 92 GLY A CA 1
ATOM 717 C C . GLY A 1 92 ? -6.307 -3.866 -2.043 1.00 86.25 92 GLY A C 1
ATOM 718 O O . GLY A 1 92 ? -6.917 -4.263 -1.046 1.00 86.25 92 GLY A O 1
ATOM 719 N N . GLU A 1 93 ? -5.946 -4.645 -3.051 1.00 89.50 93 GLU A N 1
ATOM 720 C CA . GLU A 1 93 ? -6.237 -6.068 -3.168 1.00 89.50 93 GLU A CA 1
ATOM 721 C C . GLU A 1 93 ? -4.966 -6.812 -3.581 1.00 89.50 93 GLU A C 1
ATOM 723 O O . GLU A 1 93 ? -4.106 -6.244 -4.255 1.00 89.50 93 GLU A O 1
ATOM 728 N N . GLY A 1 94 ? -4.853 -8.072 -3.167 1.00 85.44 94 GLY A N 1
ATOM 729 C CA . GLY A 1 94 ? -3.773 -8.969 -3.566 1.00 85.44 94 GLY A CA 1
ATOM 730 C C . GLY A 1 94 ? -4.289 -10.377 -3.818 1.00 85.44 94 GLY A C 1
ATOM 731 O O . GLY A 1 94 ? -5.266 -10.807 -3.197 1.00 85.44 94 GLY A O 1
ATOM 732 N N . ASP A 1 95 ? -3.653 -11.079 -4.748 1.00 85.38 95 ASP A N 1
ATOM 733 C CA . ASP A 1 95 ? -3.949 -12.470 -5.079 1.00 85.38 95 ASP A CA 1
ATOM 734 C C . ASP A 1 95 ? -3.081 -13.440 -4.251 1.00 85.38 95 ASP A C 1
ATOM 736 O O . ASP A 1 95 ? -2.555 -13.085 -3.196 1.00 85.38 95 ASP A O 1
ATOM 740 N N . ASP A 1 96 ? -2.965 -14.688 -4.706 1.00 83.31 96 ASP A N 1
ATOM 741 C CA . ASP A 1 96 ? -2.172 -15.740 -4.068 1.00 83.31 96 ASP A CA 1
ATOM 742 C C . ASP A 1 96 ? -0.650 -15.604 -4.259 1.00 83.31 96 ASP A C 1
ATOM 744 O O . ASP A 1 96 ? 0.099 -16.436 -3.746 1.00 83.31 96 ASP A O 1
ATOM 748 N N . THR A 1 97 ? -0.182 -14.580 -4.979 1.00 82.06 97 THR A N 1
ATOM 749 C CA . THR A 1 97 ? 1.249 -14.346 -5.237 1.00 82.06 97 THR A CA 1
ATOM 750 C C . THR A 1 97 ? 1.901 -13.376 -4.254 1.00 82.06 97 THR A C 1
ATOM 752 O O . THR A 1 97 ? 3.126 -13.273 -4.222 1.00 82.06 97 THR A O 1
ATOM 755 N N . VAL A 1 98 ? 1.100 -12.691 -3.435 1.00 84.88 98 VAL A N 1
ATOM 756 C CA . VAL A 1 98 ? 1.551 -11.718 -2.429 1.00 84.88 98 VAL A CA 1
ATOM 757 C C . VAL A 1 98 ? 1.156 -12.161 -1.025 1.00 84.88 98 VAL A C 1
ATOM 759 O O . VAL A 1 98 ? 0.276 -13.002 -0.852 1.00 84.88 98 VAL A O 1
ATOM 762 N N . GLU A 1 99 ? 1.769 -11.583 0.005 1.00 89.12 99 GLU A N 1
ATOM 763 C CA . GLU A 1 99 ? 1.365 -11.826 1.388 1.00 89.12 99 GLU A CA 1
ATOM 764 C C . GLU A 1 99 ? 0.331 -10.793 1.868 1.00 89.12 99 GLU A C 1
ATOM 766 O O . GLU A 1 99 ? 0.270 -9.653 1.400 1.00 89.12 99 GLU A O 1
ATOM 771 N N . LEU A 1 100 ? -0.447 -11.144 2.902 1.00 92.00 100 LEU A N 1
ATOM 772 C CA . LEU A 1 100 ? -1.361 -10.199 3.565 1.00 92.00 100 LEU A CA 1
ATOM 773 C C . LEU A 1 100 ? -0.634 -8.922 4.021 1.00 92.00 100 LEU A C 1
ATOM 775 O O . LEU A 1 100 ? -1.217 -7.837 4.015 1.00 92.00 100 LEU A O 1
ATOM 779 N N . ARG A 1 101 ? 0.641 -9.046 4.405 1.00 93.19 101 ARG A N 1
ATOM 780 C CA . ARG A 1 101 ? 1.486 -7.916 4.793 1.00 93.19 101 ARG A CA 1
ATOM 781 C C . ARG A 1 101 ? 1.708 -6.936 3.642 1.00 93.19 101 ARG A C 1
ATOM 783 O O . ARG A 1 101 ? 1.639 -5.730 3.872 1.00 93.19 101 ARG A O 1
ATOM 790 N N . ASP A 1 102 ? 1.925 -7.428 2.426 1.00 90.19 102 ASP A N 1
ATOM 791 C CA . ASP A 1 102 ? 2.132 -6.588 1.241 1.00 90.19 102 ASP A CA 1
ATOM 792 C C . ASP A 1 102 ? 0.875 -5.775 0.929 1.00 90.19 102 ASP A C 1
ATOM 794 O O . ASP A 1 102 ? 0.945 -4.569 0.690 1.00 90.19 102 ASP A O 1
ATOM 798 N N . VAL A 1 103 ? -0.296 -6.404 1.051 1.00 91.88 103 VAL A N 1
ATOM 799 C CA . VAL A 1 103 ? -1.587 -5.726 0.881 1.00 91.88 103 VAL A CA 1
ATOM 800 C C . VAL A 1 103 ? -1.863 -4.742 2.018 1.00 91.88 103 VAL A C 1
ATOM 802 O O . VAL A 1 103 ? -2.325 -3.629 1.767 1.00 91.88 103 VAL A O 1
ATOM 805 N N . ALA A 1 104 ? -1.537 -5.090 3.266 1.00 92.88 104 ALA A N 1
ATOM 806 C CA . ALA A 1 104 ? -1.660 -4.176 4.399 1.00 92.88 104 ALA A CA 1
ATOM 807 C C . ALA A 1 104 ? -0.771 -2.931 4.230 1.00 92.88 104 ALA A C 1
ATOM 809 O O . ALA A 1 104 ? -1.221 -1.823 4.526 1.00 92.88 104 ALA A O 1
ATOM 810 N N . ASN A 1 105 ? 0.444 -3.075 3.685 1.00 91.06 105 ASN A N 1
ATOM 811 C CA . ASN A 1 105 ? 1.351 -1.954 3.409 1.00 91.06 105 ASN A CA 1
ATOM 812 C C . ASN A 1 105 ? 0.744 -0.897 2.468 1.00 91.06 105 ASN A C 1
ATOM 814 O O . ASN A 1 105 ? 1.118 0.274 2.551 1.00 91.06 105 ASN A O 1
ATOM 818 N N . LEU A 1 106 ? -0.250 -1.246 1.644 1.00 90.00 106 LEU A N 1
ATOM 819 C CA . LEU A 1 106 ? -0.981 -0.277 0.814 1.00 90.00 106 LEU A CA 1
ATOM 820 C C . LEU A 1 106 ? -1.76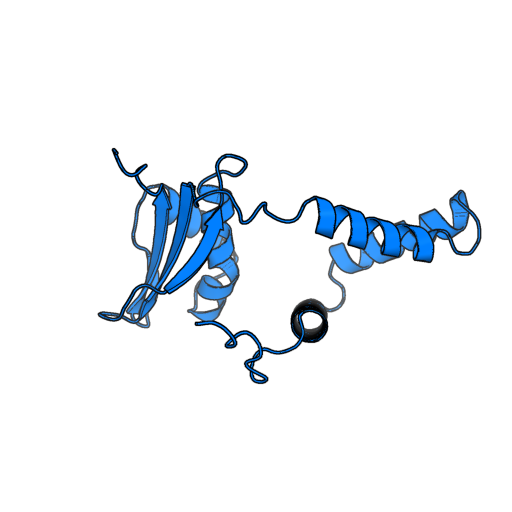5 0.757 1.649 1.00 90.00 106 LEU A C 1
ATOM 822 O O . LEU A 1 106 ? -2.120 1.823 1.143 1.00 90.00 106 LEU A O 1
ATOM 826 N N . LEU A 1 107 ? -2.000 0.494 2.941 1.00 89.94 107 LEU A N 1
ATOM 827 C CA . LEU A 1 107 ? -2.609 1.443 3.879 1.00 89.94 107 LEU A CA 1
ATOM 828 C C . LEU A 1 107 ? -1.636 2.535 4.338 1.00 89.94 107 LEU A C 1
ATOM 830 O O . LEU A 1 107 ? -2.091 3.566 4.835 1.00 89.94 107 LEU A O 1
ATOM 834 N N . TRP A 1 108 ? -0.323 2.360 4.152 1.00 90.38 108 TRP A N 1
ATOM 835 C CA . TRP A 1 108 ? 0.709 3.274 4.654 1.00 90.38 108 TRP A CA 1
ATOM 836 C C . TRP A 1 108 ? 0.449 4.752 4.313 1.00 90.38 108 TRP A C 1
ATOM 838 O O . TRP A 1 108 ? 0.463 5.581 5.231 1.00 90.38 108 TRP A O 1
ATOM 848 N N . PRO A 1 109 ? 0.128 5.130 3.056 1.00 87.94 109 PRO A N 1
ATOM 849 C CA . PRO A 1 109 ? -0.140 6.529 2.727 1.00 87.94 109 PRO A CA 1
ATOM 850 C C . PRO A 1 109 ? -1.391 7.069 3.432 1.00 87.94 109 PRO A C 1
ATOM 852 O O . PRO A 1 109 ? -1.452 8.253 3.763 1.00 87.94 109 PRO A O 1
ATOM 855 N N . GLN A 1 110 ? -2.394 6.219 3.679 1.00 89.50 110 GLN A N 1
ATOM 856 C CA . GLN A 1 110 ? -3.609 6.622 4.391 1.00 89.50 110 GLN A CA 1
ATOM 857 C C . GLN A 1 110 ? -3.341 6.791 5.887 1.00 89.50 110 GLN A C 1
ATOM 859 O O . GLN A 1 110 ? -3.816 7.755 6.480 1.00 89.50 110 GLN A O 1
ATOM 864 N N . LEU A 1 111 ? -2.522 5.924 6.484 1.00 88.50 111 LEU A N 1
ATOM 865 C CA . LEU A 1 111 ? -2.097 6.063 7.876 1.00 88.50 111 LEU A CA 1
ATOM 866 C C . LEU A 1 111 ? -1.355 7.393 8.092 1.00 88.50 111 LEU A C 1
ATOM 868 O O . LEU A 1 111 ? -1.714 8.160 8.984 1.00 88.50 111 LEU A O 1
ATOM 872 N N . GLN A 1 112 ? -0.413 7.748 7.213 1.00 89.06 112 GLN A N 1
ATOM 873 C CA . GLN A 1 112 ? 0.261 9.054 7.281 1.00 89.06 112 GLN A CA 1
ATOM 874 C C . GLN A 1 112 ? -0.722 10.228 7.167 1.00 89.06 112 GLN A C 1
ATOM 876 O O . GLN A 1 112 ? -0.667 11.168 7.960 1.00 89.06 112 GLN A O 1
ATOM 881 N N . ARG A 1 113 ? -1.666 10.168 6.217 1.00 87.69 113 ARG A N 1
ATOM 882 C CA . ARG A 1 113 ? -2.705 11.204 6.047 1.00 87.69 113 ARG A CA 1
ATOM 883 C C . ARG A 1 113 ? -3.619 11.348 7.261 1.00 87.69 113 ARG A C 1
ATOM 885 O O . ARG A 1 113 ? -4.183 12.420 7.471 1.00 87.69 113 ARG A O 1
ATOM 892 N N . HIS A 1 114 ? -3.778 10.284 8.039 1.00 88.75 114 HIS A N 1
ATOM 893 C CA . HIS A 1 114 ? -4.636 10.243 9.218 1.00 88.75 114 HIS A CA 1
ATOM 894 C C . HIS A 1 114 ? -3.874 10.377 10.542 1.00 88.75 114 HIS A C 1
ATOM 896 O O . HIS A 1 114 ? -4.441 10.109 11.598 1.00 88.75 114 HIS A O 1
ATOM 902 N N . GLY A 1 115 ? -2.638 10.883 10.490 1.00 86.75 115 GLY A N 1
ATOM 903 C CA . GLY A 1 115 ? -1.908 11.374 11.660 1.00 86.75 115 GLY A CA 1
ATOM 904 C C . GLY A 1 115 ? -0.944 10.376 12.295 1.00 86.75 115 GLY A C 1
ATOM 905 O O . GLY A 1 115 ? -0.298 10.722 13.282 1.00 86.75 115 GLY A O 1
ATOM 906 N N . PHE A 1 116 ? -0.792 9.172 11.736 1.00 87.25 116 PHE A N 1
ATOM 907 C CA . PHE A 1 116 ? 0.205 8.219 12.223 1.00 87.25 116 PHE A CA 1
ATOM 908 C C . PHE A 1 116 ? 1.621 8.669 11.854 1.00 87.25 116 PHE A C 1
ATOM 910 O O . PHE A 1 116 ? 1.888 9.110 10.732 1.00 87.25 116 PHE A O 1
ATOM 917 N N . ARG A 1 117 ? 2.558 8.531 12.797 1.00 88.31 117 ARG A N 1
ATOM 918 C CA . ARG A 1 117 ? 3.964 8.885 12.578 1.00 88.31 117 ARG A CA 1
ATOM 919 C C . ARG A 1 117 ? 4.660 7.799 11.773 1.00 88.31 117 ARG A C 1
ATOM 921 O O . ARG A 1 117 ? 4.567 6.628 12.115 1.00 88.31 117 ARG A O 1
ATOM 928 N N . THR A 1 118 ? 5.458 8.186 10.779 1.00 80.56 118 THR A N 1
ATOM 929 C CA . THR A 1 118 ? 6.181 7.251 9.893 1.00 80.56 118 THR A CA 1
ATOM 930 C C . THR A 1 118 ?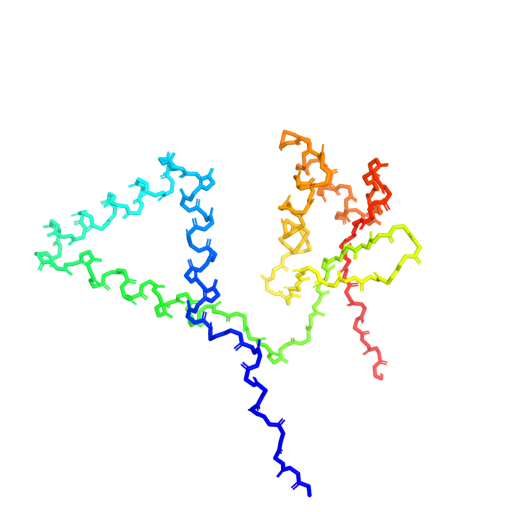 6.957 6.158 10.640 1.00 80.56 118 THR A C 1
ATOM 932 O O . THR A 1 118 ? 6.965 5.019 10.190 1.00 80.56 118 THR A O 1
ATOM 935 N N . GLY A 1 119 ? 7.567 6.471 11.791 1.00 80.75 119 GLY A N 1
ATOM 936 C CA . GLY A 1 119 ? 8.323 5.496 12.592 1.00 80.75 119 GLY A CA 1
ATOM 937 C C . GLY A 1 119 ? 7.474 4.445 13.322 1.00 80.75 119 GLY A C 1
ATOM 938 O O . GLY A 1 119 ? 8.012 3.429 13.743 1.00 80.75 119 GLY A O 1
ATOM 939 N N . GLU A 1 120 ? 6.168 4.668 13.464 1.00 88.44 120 GLU A N 1
ATOM 940 C CA . GLU A 1 120 ? 5.233 3.786 14.182 1.00 88.44 120 GLU A CA 1
ATOM 941 C C . GLU A 1 120 ? 4.383 2.947 13.211 1.00 88.44 120 GLU A C 1
ATOM 943 O O . GLU A 1 120 ? 3.852 1.90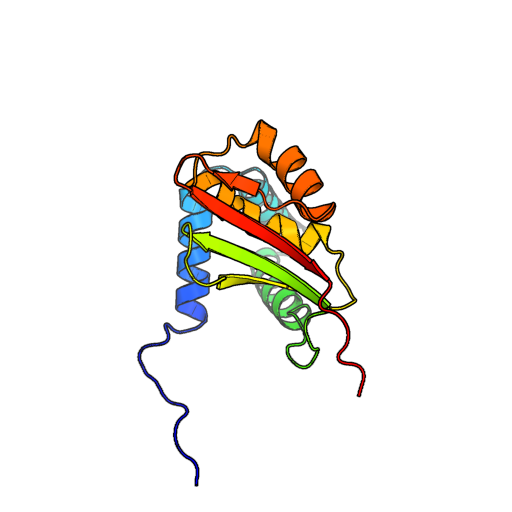5 13.588 1.00 88.44 120 GLU A O 1
ATOM 948 N N . ILE A 1 121 ? 4.288 3.355 11.936 1.00 88.06 121 ILE A N 1
ATOM 949 C CA . ILE A 1 121 ? 3.405 2.709 10.953 1.00 88.06 121 ILE A CA 1
ATOM 950 C C . ILE A 1 121 ? 3.752 1.235 10.750 1.00 88.06 121 ILE A C 1
ATOM 952 O O . ILE A 1 121 ? 2.841 0.423 10.664 1.00 88.06 121 ILE A O 1
ATOM 956 N N . ALA A 1 122 ? 5.033 0.860 10.731 1.00 89.12 122 ALA A N 1
ATOM 957 C CA . ALA A 1 122 ? 5.419 -0.542 10.560 1.00 89.12 122 ALA A CA 1
ATOM 958 C C . ALA A 1 122 ? 4.818 -1.459 11.644 1.00 89.12 122 ALA A C 1
ATOM 960 O O . ALA A 1 122 ? 4.337 -2.542 11.325 1.00 89.12 122 ALA A O 1
ATOM 961 N N . LEU A 1 123 ? 4.779 -1.001 12.900 1.00 93.44 123 LEU A N 1
ATOM 962 C CA . LEU A 1 123 ? 4.167 -1.744 14.007 1.00 93.44 123 LEU A CA 1
ATOM 963 C C . LEU A 1 123 ? 2.647 -1.820 13.848 1.00 93.44 123 LEU A C 1
ATOM 965 O O . LEU A 1 123 ? 2.054 -2.875 14.033 1.00 93.44 123 LEU A O 1
ATOM 969 N N . HIS A 1 124 ? 2.019 -0.724 13.427 1.00 95.25 124 HIS A N 1
ATOM 970 C CA . HIS A 1 124 ? 0.585 -0.706 13.156 1.00 95.25 124 HIS A CA 1
ATOM 971 C C . HIS A 1 124 ? 0.178 -1.612 11.991 1.00 95.25 124 HIS A C 1
ATOM 973 O O . HIS A 1 124 ? -0.893 -2.215 12.025 1.00 95.25 124 HIS A O 1
ATOM 979 N N . ILE A 1 125 ? 1.026 -1.738 10.969 1.00 94.38 125 ILE A N 1
ATOM 980 C CA . ILE A 1 125 ? 0.835 -2.719 9.902 1.00 94.38 125 ILE A CA 1
ATOM 981 C C . ILE A 1 125 ? 0.912 -4.140 10.471 1.00 94.38 125 ILE A C 1
ATOM 983 O O . ILE A 1 125 ? 0.078 -4.964 10.107 1.00 94.38 125 ILE A O 1
ATOM 987 N N . ASP A 1 126 ? 1.839 -4.429 11.391 1.00 95.94 126 ASP A N 1
ATOM 988 C CA . ASP A 1 126 ? 1.892 -5.738 12.059 1.00 95.94 126 ASP A CA 1
ATOM 989 C C . ASP A 1 126 ? 0.597 -6.048 12.814 1.00 95.94 126 ASP A C 1
ATOM 991 O O . ASP A 1 126 ? 0.087 -7.164 12.716 1.00 95.94 126 ASP A O 1
ATOM 995 N N . ASP A 1 127 ? 0.058 -5.073 13.546 1.00 97.06 127 ASP A N 1
ATOM 996 C CA . ASP A 1 127 ? -1.201 -5.219 14.284 1.00 97.06 127 ASP A CA 1
ATOM 997 C C . ASP A 1 127 ? -2.367 -5.501 13.322 1.00 97.06 127 ASP A C 1
ATOM 999 O O . ASP A 1 127 ? -3.127 -6.454 13.504 1.00 97.06 127 ASP A O 1
ATOM 1003 N N . ILE A 1 128 ? -2.446 -4.755 12.216 1.00 97.31 128 ILE A N 1
ATOM 1004 C CA . ILE A 1 128 ? -3.446 -4.981 11.165 1.00 97.31 128 ILE A CA 1
ATOM 1005 C C . ILE A 1 128 ? -3.322 -6.388 10.560 1.00 97.31 128 ILE A C 1
ATOM 1007 O O . ILE A 1 128 ? -4.330 -7.064 10.360 1.00 97.31 128 ILE A O 1
ATOM 1011 N N . VAL A 1 129 ? -2.101 -6.860 10.289 1.00 96.12 129 VAL A N 1
ATOM 1012 C CA . VAL A 1 129 ? -1.847 -8.207 9.743 1.00 96.12 129 VAL A CA 1
ATOM 1013 C C . VAL A 1 129 ? -2.251 -9.306 10.730 1.00 96.12 129 VAL A C 1
ATOM 1015 O O . VAL A 1 129 ? -2.699 -10.371 10.305 1.00 96.12 129 VAL A O 1
ATOM 1018 N N . ARG A 1 130 ? -2.157 -9.055 12.043 1.00 95.75 130 ARG A N 1
ATOM 1019 C CA . ARG A 1 130 ? -2.670 -9.963 13.088 1.00 95.75 130 ARG A CA 1
ATOM 1020 C C . ARG A 1 130 ? -4.201 -9.990 13.165 1.00 95.75 130 ARG A C 1
ATOM 1022 O O . ARG A 1 130 ? -4.749 -10.862 13.837 1.00 95.75 130 ARG A O 1
ATOM 1029 N N . GLY A 1 131 ? -4.880 -9.097 12.445 1.00 94.69 131 GLY A N 1
ATOM 1030 C CA . GLY A 1 131 ? -6.335 -9.013 12.356 1.00 94.69 131 GLY A CA 1
ATOM 1031 C C . GLY A 1 131 ? -6.945 -7.864 13.156 1.00 94.69 131 GLY A C 1
ATOM 1032 O O . GLY A 1 131 ? -8.174 -7.780 13.233 1.00 94.69 131 GLY A O 1
ATOM 1033 N N . ASP A 1 132 ? -6.128 -6.980 13.733 1.00 96.75 132 ASP A N 1
ATOM 1034 C CA . ASP A 1 132 ? -6.635 -5.845 14.494 1.00 96.75 132 ASP A CA 1
ATOM 1035 C C . ASP A 1 132 ? -7.212 -4.766 13.572 1.00 96.75 132 ASP A C 1
ATOM 1037 O O . ASP A 1 132 ? -6.699 -4.466 12.490 1.00 96.75 132 ASP A O 1
ATOM 1041 N N . VAL A 1 133 ? -8.298 -4.141 14.030 1.00 96.69 133 VAL A N 1
ATOM 1042 C CA . VAL A 1 133 ? -8.817 -2.924 13.405 1.00 96.69 133 VAL A CA 1
ATOM 1043 C C . VAL A 1 133 ? -8.138 -1.733 14.060 1.00 96.69 133 VAL A C 1
ATOM 1045 O O . VAL A 1 133 ? -8.475 -1.336 15.178 1.00 96.69 133 VAL A O 1
ATOM 1048 N N . LEU A 1 134 ? -7.190 -1.140 13.348 1.00 96.75 134 LEU A N 1
ATOM 1049 C CA . LEU A 1 134 ? -6.512 0.058 13.812 1.00 96.75 134 LEU A CA 1
ATOM 1050 C C . LEU A 1 134 ? -7.442 1.265 13.673 1.00 96.75 134 LEU A C 1
ATOM 1052 O O . LEU A 1 134 ? -8.070 1.444 12.633 1.00 96.75 134 LEU A O 1
ATOM 1056 N N . THR A 1 135 ? -7.508 2.119 14.694 1.00 96.12 135 THR A N 1
ATOM 1057 C CA . THR A 1 135 ? -8.352 3.323 14.691 1.00 96.12 135 THR A CA 1
ATOM 1058 C C . THR A 1 135 ? -7.499 4.571 14.910 1.00 96.12 135 THR A C 1
ATOM 1060 O O . THR A 1 135 ? -6.829 4.690 15.930 1.00 96.12 135 THR A O 1
ATOM 1063 N N . ALA A 1 136 ? -7.529 5.510 13.964 1.00 93.56 136 ALA A N 1
ATOM 1064 C CA . ALA A 1 136 ? -6.930 6.836 14.105 1.00 93.56 136 ALA A CA 1
ATOM 1065 C C . ALA A 1 136 ? -7.705 7.705 15.109 1.00 93.56 136 ALA A C 1
ATOM 1067 O O . ALA A 1 136 ? -8.899 7.505 15.333 1.00 93.56 136 ALA A O 1
ATOM 1068 N N . GLU A 1 137 ? -7.069 8.758 15.628 1.00 91.81 137 GLU A N 1
ATOM 1069 C CA . GLU A 1 137 ? -7.698 9.714 16.558 1.00 91.81 137 GLU A CA 1
ATOM 1070 C C . GLU A 1 137 ? -8.961 10.376 15.984 1.00 91.81 137 GLU A C 1
ATOM 1072 O O . GLU A 1 137 ? -9.920 10.651 16.704 1.00 91.81 137 GLU A O 1
ATOM 1077 N N . ASN A 1 138 ? -9.003 10.581 14.665 1.00 88.44 138 ASN A N 1
ATOM 1078 C CA . ASN A 1 138 ? -10.166 11.136 13.969 1.00 88.44 138 ASN A CA 1
ATOM 1079 C C . ASN A 1 138 ? -11.309 10.112 13.758 1.00 88.44 138 ASN A C 1
ATOM 1081 O O . ASN A 1 138 ? -12.297 10.423 13.089 1.00 88.44 138 ASN A O 1
ATOM 1085 N N . GLY A 1 139 ? -11.170 8.891 14.286 1.00 93.06 139 GLY A N 1
ATOM 1086 C CA . GLY A 1 139 ? -12.127 7.794 14.156 1.00 93.06 139 GLY A CA 1
ATOM 1087 C C . GLY A 1 139 ? -12.072 7.046 12.821 1.00 93.06 139 GLY A C 1
ATOM 1088 O O . GLY A 1 139 ? -12.994 6.291 12.522 1.00 93.06 139 GLY A O 1
ATOM 1089 N N . THR A 1 140 ? -11.052 7.266 11.990 1.00 95.38 140 THR A N 1
ATOM 1090 C CA . THR A 1 140 ? -10.846 6.464 10.774 1.00 95.38 140 THR A CA 1
ATOM 1091 C C . THR A 1 140 ? -10.307 5.098 11.163 1.00 95.38 140 THR A C 1
ATOM 1093 O O . THR A 1 140 ? -9.339 5.010 11.910 1.00 95.38 140 THR A O 1
ATOM 1096 N N . GLU A 1 141 ? -10.930 4.045 10.659 1.00 97.69 141 GLU A N 1
ATOM 1097 C CA . GLU A 1 141 ? -10.572 2.663 10.949 1.00 97.69 141 GLU A CA 1
ATOM 1098 C C . GLU A 1 141 ? -9.908 2.014 9.733 1.00 97.69 141 GLU A C 1
ATOM 1100 O O . GLU A 1 141 ? -10.288 2.297 8.593 1.00 97.69 141 GLU A O 1
ATOM 1105 N N . PHE A 1 142 ? -8.947 1.127 9.981 1.00 97.50 142 PHE A N 1
ATOM 1106 C CA . PHE A 1 142 ? -8.142 0.434 8.978 1.00 97.50 142 PHE A CA 1
ATOM 1107 C C . PHE A 1 142 ? -8.087 -1.055 9.299 1.00 97.50 142 PHE A C 1
ATOM 1109 O O . PHE A 1 142 ? -7.991 -1.435 10.466 1.00 97.50 142 PHE A O 1
ATOM 1116 N N . ARG A 1 143 ? -8.134 -1.901 8.269 1.00 97.69 143 ARG A N 1
ATOM 1117 C CA . ARG A 1 143 ? -7.986 -3.353 8.416 1.00 97.69 143 ARG A CA 1
ATOM 1118 C C . ARG A 1 143 ? -7.421 -3.983 7.153 1.00 97.69 143 ARG A C 1
ATOM 1120 O O . ARG A 1 143 ? -7.612 -3.448 6.062 1.00 97.69 143 ARG A O 1
ATOM 1127 N N . ALA A 1 144 ? -6.832 -5.161 7.294 1.00 96.94 144 ALA A N 1
ATOM 1128 C CA . ALA A 1 144 ? -6.525 -6.051 6.189 1.00 96.94 144 ALA A CA 1
ATOM 1129 C C . ALA A 1 144 ? -6.902 -7.478 6.587 1.0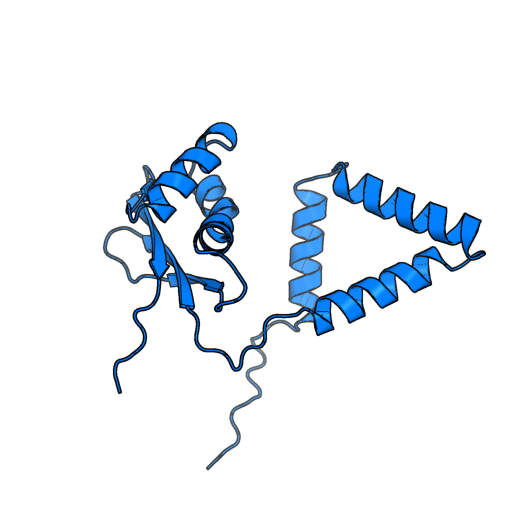0 96.94 144 ALA A C 1
ATOM 1131 O O . ALA A 1 144 ? -6.804 -7.844 7.756 1.00 96.94 144 ALA A O 1
ATOM 1132 N N . PHE A 1 145 ? -7.395 -8.273 5.643 1.00 96.56 145 PHE A N 1
ATOM 1133 C CA . PHE A 1 145 ? -7.808 -9.645 5.924 1.00 96.56 145 PHE A CA 1
ATOM 1134 C C . PHE A 1 145 ? -7.722 -10.529 4.683 1.00 96.56 145 PHE A C 1
ATOM 1136 O O . PHE A 1 145 ? -7.768 -10.046 3.551 1.00 96.56 145 PHE A O 1
ATOM 1143 N N . ALA A 1 146 ? -7.638 -11.839 4.916 1.00 94.25 146 ALA A N 1
ATOM 1144 C CA . ALA A 1 146 ? -7.816 -12.838 3.875 1.00 94.25 146 ALA A CA 1
ATOM 1145 C C . ALA A 1 146 ? -9.308 -13.004 3.550 1.00 94.25 146 ALA A C 1
ATOM 1147 O O . ALA A 1 146 ? -10.129 -13.244 4.441 1.00 94.25 146 ALA A O 1
ATOM 1148 N N . VAL A 1 147 ? -9.666 -12.895 2.275 1.00 89.00 147 VAL A N 1
ATOM 1149 C CA . VAL A 1 147 ? -11.006 -13.188 1.775 1.00 89.00 147 VAL A CA 1
ATOM 1150 C C . VAL A 1 147 ? -11.210 -14.692 1.880 1.00 89.00 147 VAL A C 1
ATOM 1152 O O . VAL A 1 147 ? -10.508 -15.478 1.246 1.00 89.00 147 VAL A O 1
ATOM 1155 N N . ALA A 1 148 ? -12.169 -15.121 2.701 1.00 71.62 148 ALA A N 1
ATOM 1156 C CA . ALA A 1 148 ? -12.534 -16.528 2.747 1.00 71.62 148 ALA A CA 1
ATOM 1157 C C . ALA A 1 148 ? -12.969 -16.966 1.341 1.00 71.62 148 ALA A C 1
ATOM 1159 O O . ALA A 1 148 ? -13.901 -16.385 0.778 1.00 71.62 148 ALA A O 1
ATOM 1160 N N . ALA A 1 149 ? -12.311 -17.990 0.788 1.00 57.03 149 ALA A N 1
ATOM 1161 C CA . ALA A 1 149 ? -12.747 -18.611 -0.455 1.00 57.03 149 ALA A CA 1
ATOM 1162 C C . ALA A 1 149 ? -14.240 -18.936 -0.323 1.00 57.03 149 ALA A C 1
ATOM 1164 O O . ALA A 1 149 ? -14.643 -19.635 0.615 1.00 57.03 149 ALA A O 1
ATOM 1165 N N . ARG A 1 150 ? -15.079 -18.391 -1.217 1.00 46.66 150 ARG A N 1
ATOM 1166 C CA . ARG A 1 150 ? -16.493 -18.773 -1.278 1.00 46.66 150 ARG A CA 1
ATOM 1167 C C . ARG A 1 150 ? -16.523 -20.291 -1.442 1.00 46.66 150 ARG A C 1
ATOM 1169 O O . ARG A 1 150 ? -16.135 -20.797 -2.490 1.00 46.66 150 ARG A O 1
ATOM 1176 N N . ARG A 1 151 ? -16.942 -21.010 -0.397 1.00 36.50 151 ARG A N 1
ATOM 1177 C CA . ARG A 1 151 ? -17.320 -22.419 -0.515 1.00 36.50 151 ARG A CA 1
ATOM 1178 C C . ARG A 1 151 ? -18.492 -22.456 -1.493 1.00 36.50 151 ARG A C 1
ATOM 1180 O O . ARG A 1 151 ? -19.579 -22.001 -1.138 1.00 36.50 151 ARG A O 1
ATOM 1187 N N . GLY A 1 152 ? -18.209 -22.860 -2.729 1.00 36.44 152 GLY A N 1
ATOM 1188 C CA . GLY A 1 152 ? -19.221 -23.288 -3.690 1.00 36.44 152 GLY A CA 1
ATOM 1189 C C . GLY A 1 152 ? -19.874 -24.583 -3.239 1.00 36.44 152 GLY A C 1
ATOM 1190 O O . GLY A 1 152 ? -19.205 -25.350 -2.507 1.00 36.44 152 GLY A O 1
#